Protein AF-A0AAN5R6J2-F1 (afdb_monomer_lite)

Sequence (79 aa):
MNNSESIKKLQEILQELKVTLRNSEEPSNSHLLDKAIAELQYIKENIDCHDSRAKVLEILGMVFNNIPSIVKLLEIFLG

Foldseek 3Di:
DPLLVVLVVVLVLLVVVLVVCVVPDDPVLNVLSVVLSVVSVCCSVPPDRVVCPVVNVVSVVSNCVPPPDVVVVCVSVVD

Structure (mmCIF, N/CA/C/O backbone):
data_AF-A0AAN5R6J2-F1
#
_entry.id   AF-A0AAN5R6J2-F1
#
loop_
_atom_site.group_PDB
_atom_site.id
_atom_site.type_symbol
_atom_site.label_atom_id
_atom_site.label_alt_id
_atom_site.label_comp_id
_atom_site.label_asym_id
_atom_site.label_entity_id
_atom_site.label_seq_id
_atom_site.pdbx_PDB_ins_code
_atom_site.Cartn_x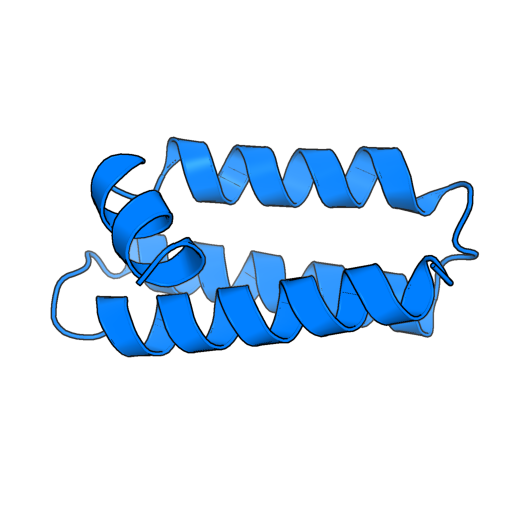
_atom_site.Cartn_y
_atom_site.Cartn_z
_atom_site.occupancy
_atom_site.B_iso_or_equiv
_atom_site.auth_seq_id
_atom_site.auth_comp_id
_atom_site.auth_asym_id
_atom_site.auth_atom_id
_atom_site.pdbx_PDB_model_num
ATOM 1 N N . MET A 1 1 ? -0.445 12.432 -17.024 1.00 52.31 1 MET A N 1
ATOM 2 C CA . MET A 1 1 ? -0.003 12.247 -15.624 1.00 52.31 1 MET A CA 1
ATOM 3 C C . MET A 1 1 ? 1.270 11.435 -15.647 1.00 52.31 1 MET A C 1
ATOM 5 O O . MET A 1 1 ? 1.309 10.443 -16.361 1.00 52.31 1 MET A O 1
ATOM 9 N N . ASN A 1 2 ? 2.312 11.882 -14.948 1.00 66.62 2 ASN A N 1
ATOM 10 C CA . ASN A 1 2 ? 3.560 11.131 -14.863 1.00 66.62 2 ASN A CA 1
ATOM 11 C C . ASN A 1 2 ? 3.321 9.916 -13.951 1.00 66.62 2 ASN A C 1
ATOM 13 O O . ASN A 1 2 ? 2.732 10.063 -12.878 1.00 66.62 2 ASN A O 1
ATOM 17 N N . ASN A 1 3 ? 3.703 8.711 -14.367 1.00 69.81 3 ASN A N 1
ATOM 18 C CA . ASN A 1 3 ? 3.333 7.503 -13.625 1.00 69.81 3 ASN A CA 1
ATOM 19 C C . ASN A 1 3 ? 3.924 7.496 -12.192 1.00 69.81 3 ASN A C 1
ATOM 21 O O . ASN A 1 3 ? 3.281 7.013 -11.263 1.00 69.81 3 ASN A O 1
ATOM 25 N N . SER A 1 4 ? 5.083 8.135 -11.990 1.00 72.75 4 SER A N 1
ATOM 26 C CA . SER A 1 4 ? 5.684 8.377 -10.666 1.00 72.75 4 SER A CA 1
ATOM 27 C C . SER A 1 4 ? 4.764 9.176 -9.726 1.00 72.75 4 SER A C 1
ATOM 29 O O . SER A 1 4 ? 4.607 8.837 -8.554 1.00 72.75 4 SER A O 1
ATOM 31 N N . GLU A 1 5 ? 4.073 10.191 -10.249 1.00 79.62 5 GLU A N 1
ATOM 32 C CA . GLU A 1 5 ? 3.123 11.007 -9.482 1.00 79.62 5 GLU A CA 1
ATOM 33 C C . GLU A 1 5 ? 1.879 10.199 -9.084 1.00 79.62 5 GLU A C 1
ATOM 35 O O . GLU A 1 5 ? 1.337 10.364 -7.993 1.00 79.62 5 GLU A O 1
ATOM 40 N N . SER A 1 6 ? 1.460 9.271 -9.949 1.00 78.56 6 SER A N 1
ATOM 41 C CA . SER A 1 6 ? 0.331 8.372 -9.679 1.00 78.56 6 SER A CA 1
ATOM 42 C C . SER A 1 6 ? 0.674 7.346 -8.596 1.00 78.56 6 SER A C 1
ATOM 44 O O . SER A 1 6 ? -0.142 7.096 -7.714 1.00 78.56 6 SER A O 1
ATOM 46 N N . ILE A 1 7 ? 1.898 6.805 -8.611 1.00 80.19 7 ILE A N 1
ATOM 47 C CA . ILE A 1 7 ? 2.404 5.906 -7.560 1.00 80.19 7 ILE A CA 1
ATOM 48 C C . ILE A 1 7 ? 2.507 6.644 -6.223 1.00 80.19 7 ILE A C 1
ATOM 50 O O . ILE A 1 7 ? 2.116 6.097 -5.195 1.00 80.19 7 ILE A O 1
ATOM 54 N N . LYS A 1 8 ? 2.975 7.898 -6.230 1.00 82.06 8 LYS A N 1
ATOM 55 C CA . LYS A 1 8 ? 3.041 8.722 -5.018 1.00 82.06 8 LYS A CA 1
ATOM 56 C C . LYS A 1 8 ? 1.654 8.937 -4.403 1.00 82.06 8 LYS A C 1
ATOM 58 O O . LYS A 1 8 ? 1.482 8.662 -3.222 1.00 82.06 8 LYS A O 1
ATOM 63 N N . LYS A 1 9 ? 0.667 9.348 -5.207 1.00 83.06 9 LYS A N 1
ATOM 64 C CA . LYS A 1 9 ? -0.723 9.502 -4.739 1.00 83.06 9 LYS A CA 1
ATOM 65 C C . LYS A 1 9 ? -1.288 8.200 -4.187 1.00 83.06 9 LYS A C 1
ATOM 67 O O . LYS A 1 9 ? -1.941 8.199 -3.153 1.00 83.06 9 LYS A O 1
ATOM 72 N N . LEU A 1 10 ? -1.011 7.080 -4.854 1.00 82.62 10 LEU A N 1
ATOM 73 C CA . LEU A 1 10 ? -1.467 5.780 -4.382 1.00 82.62 10 LEU A CA 1
ATOM 74 C C . LEU A 1 10 ? -0.860 5.415 -3.022 1.00 82.62 10 LEU A C 1
ATOM 76 O O . LEU A 1 10 ? -1.547 4.877 -2.160 1.00 82.62 10 LEU A O 1
ATOM 80 N N . GLN A 1 11 ? 0.415 5.737 -2.816 1.00 84.19 11 GLN A N 1
ATOM 81 C CA . GLN A 1 11 ? 1.086 5.521 -1.543 1.00 84.19 11 GLN A CA 1
ATOM 82 C C . GLN A 1 11 ? 0.467 6.360 -0.410 1.00 84.19 11 GLN A C 1
ATOM 84 O O . GLN A 1 11 ? 0.251 5.831 0.679 1.00 84.19 11 GLN A O 1
ATOM 89 N N . GLU A 1 12 ? 0.169 7.637 -0.664 1.00 84.38 12 GLU A N 1
ATOM 90 C CA . GLU A 1 12 ? -0.476 8.549 0.299 1.00 84.38 12 GLU A CA 1
ATOM 91 C C . GLU A 1 12 ? -1.852 8.015 0.726 1.00 84.38 12 GLU A C 1
ATOM 93 O O . GLU A 1 12 ? -2.135 7.868 1.912 1.00 84.38 12 GLU A O 1
ATOM 98 N N . ILE A 1 13 ? -2.651 7.584 -0.245 1.00 82.81 13 ILE A N 1
ATOM 99 C CA . ILE A 1 13 ? -3.966 6.979 -0.021 1.00 82.81 13 ILE A CA 1
ATOM 100 C C . ILE A 1 13 ? -3.878 5.713 0.843 1.00 82.81 13 ILE A C 1
ATOM 102 O O . ILE A 1 13 ? -4.666 5.536 1.770 1.00 82.81 13 ILE A O 1
ATOM 106 N N . LEU A 1 14 ? -2.928 4.809 0.568 1.00 83.12 14 LEU A N 1
ATOM 107 C CA . LEU A 1 14 ? -2.770 3.597 1.383 1.00 83.12 14 LEU A CA 1
ATOM 108 C C . LEU A 1 14 ? -2.342 3.920 2.823 1.00 83.12 14 LEU A C 1
ATOM 110 O O . LEU A 1 14 ? -2.709 3.193 3.747 1.00 83.12 14 LEU A O 1
ATOM 114 N N . GLN A 1 15 ? -1.596 5.007 3.036 1.00 83.62 15 GLN A N 1
ATOM 115 C CA . GLN A 1 15 ? -1.256 5.485 4.379 1.00 83.62 15 GLN A CA 1
ATOM 116 C C . GLN A 1 15 ? -2.480 6.039 5.113 1.00 83.62 15 GLN A C 1
ATOM 118 O O . GLN A 1 15 ? -2.696 5.690 6.274 1.00 83.62 15 GLN A O 1
ATOM 123 N N . GLU A 1 16 ? -3.302 6.852 4.451 1.00 81.38 16 GLU A N 1
ATOM 124 C CA . GLU A 1 16 ? -4.554 7.373 5.018 1.00 81.38 16 GLU A CA 1
ATOM 125 C C . GLU A 1 16 ? -5.519 6.243 5.381 1.00 81.38 16 GLU A C 1
ATOM 127 O O . GLU A 1 16 ? -6.103 6.219 6.468 1.00 81.38 16 GLU A O 1
ATOM 132 N N . LEU A 1 17 ? -5.612 5.246 4.509 1.00 77.12 17 LEU A N 1
ATOM 133 C CA . LEU A 1 17 ? -6.388 4.035 4.720 1.00 77.12 17 LEU A CA 1
ATOM 134 C C . LEU A 1 17 ? -5.893 3.255 5.943 1.00 77.12 17 LEU A C 1
ATOM 136 O O . LEU A 1 17 ? -6.692 2.904 6.810 1.00 77.12 17 LEU A O 1
ATOM 140 N N . LYS A 1 18 ? -4.574 3.075 6.088 1.00 78.06 18 LYS A N 1
ATOM 141 C CA . LYS A 1 18 ? -3.967 2.461 7.280 1.00 78.06 18 LYS A CA 1
ATOM 142 C C . LYS A 1 18 ? -4.310 3.222 8.559 1.00 78.06 18 LYS A C 1
ATOM 144 O O . LYS A 1 18 ? -4.631 2.603 9.571 1.00 78.06 18 LYS A O 1
ATOM 149 N N . VAL A 1 19 ? -4.249 4.553 8.537 1.00 79.12 19 VAL A N 1
ATOM 150 C CA . VAL A 1 19 ? -4.601 5.389 9.697 1.00 79.12 19 VAL A CA 1
ATOM 151 C C . VAL A 1 19 ? -6.078 5.235 10.054 1.00 79.12 19 VAL A C 1
ATOM 153 O O . VAL A 1 19 ? -6.403 5.046 11.225 1.00 79.12 19 VAL A O 1
ATOM 156 N N . THR A 1 20 ? -6.952 5.257 9.050 1.00 74.69 20 THR A N 1
ATOM 157 C CA . THR A 1 20 ? -8.409 5.133 9.206 1.00 74.69 20 THR A CA 1
ATOM 158 C C . THR A 1 20 ? -8.797 3.781 9.798 1.00 74.69 20 THR A C 1
ATOM 160 O O . THR A 1 20 ? -9.669 3.680 10.660 1.00 74.69 20 THR A O 1
ATOM 163 N N . LEU A 1 21 ? -8.106 2.730 9.371 1.00 71.19 21 LEU A N 1
ATOM 164 C CA . LEU A 1 21 ? -8.410 1.357 9.735 1.00 71.19 21 LEU A CA 1
ATOM 165 C C . LEU A 1 21 ? -7.708 0.879 11.014 1.00 71.19 21 LEU A C 1
ATOM 167 O O . LEU A 1 21 ? -8.152 -0.097 11.616 1.00 71.19 21 LEU A O 1
ATOM 171 N N . ARG A 1 22 ? -6.691 1.609 11.498 1.00 70.38 22 ARG A N 1
ATOM 172 C CA . ARG A 1 22 ? -5.885 1.298 12.696 1.00 70.38 22 ARG A CA 1
ATOM 173 C C . ARG A 1 22 ? -6.701 0.952 13.946 1.00 70.38 22 ARG A C 1
ATOM 175 O O . ARG A 1 22 ? -6.239 0.167 14.766 1.00 70.38 22 ARG A O 1
ATOM 182 N N . ASN A 1 23 ? -7.884 1.546 14.099 1.00 61.62 23 ASN A N 1
ATOM 183 C CA . ASN A 1 23 ? -8.758 1.329 15.256 1.00 61.62 23 ASN A CA 1
ATOM 184 C C . ASN A 1 23 ? -9.871 0.296 15.000 1.00 61.62 23 ASN A C 1
ATOM 186 O O . ASN A 1 23 ? -10.585 -0.052 15.937 1.00 61.62 23 ASN A O 1
ATOM 190 N N . SER A 1 24 ? -10.060 -0.152 13.753 1.00 59.78 24 SER A N 1
ATOM 191 C CA . SER A 1 24 ? -11.193 -0.999 13.346 1.00 59.78 24 SER A CA 1
ATOM 192 C C . SER A 1 24 ? -10.803 -2.373 12.800 1.00 59.78 24 SER A C 1
ATOM 194 O O . SER A 1 24 ? -11.693 -3.181 12.549 1.00 59.78 24 SER A O 1
ATOM 196 N N . GLU A 1 25 ? -9.513 -2.637 12.583 1.00 60.72 25 GLU A N 1
ATOM 197 C CA . GLU A 1 25 ? -9.067 -3.814 11.837 1.00 60.72 25 GLU A CA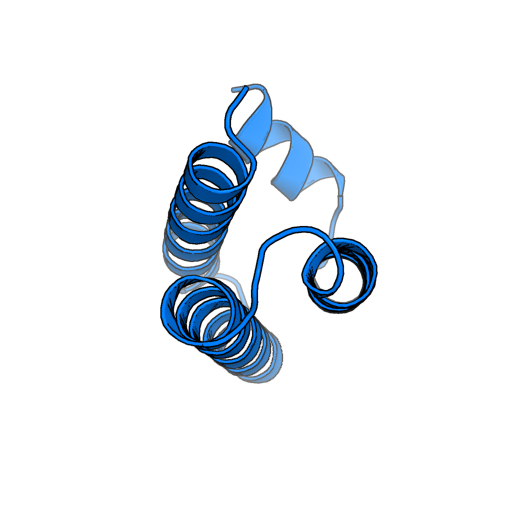 1
ATOM 198 C C . GLU A 1 25 ? -8.328 -4.874 12.648 1.00 60.72 25 GLU A C 1
ATOM 200 O O . GLU A 1 25 ? -7.618 -4.595 13.616 1.00 60.72 25 GLU A O 1
ATOM 205 N N . GLU A 1 26 ? -8.473 -6.113 12.172 1.00 62.53 26 GLU A N 1
ATOM 206 C CA . GLU A 1 26 ? -7.634 -7.234 12.564 1.00 62.53 26 GLU A CA 1
ATOM 207 C C . GLU A 1 26 ? -6.148 -6.940 12.263 1.00 62.53 26 GLU A C 1
ATOM 209 O O . GLU A 1 26 ? -5.822 -6.308 11.251 1.00 62.53 26 GLU A O 1
ATOM 214 N N . PRO A 1 27 ? -5.213 -7.441 13.093 1.00 63.69 27 PRO A N 1
ATOM 215 C CA . PRO A 1 27 ? -3.769 -7.250 12.907 1.00 63.69 27 PRO A CA 1
ATOM 216 C C . PRO A 1 27 ? -3.250 -7.647 11.512 1.00 63.69 27 PRO A C 1
ATOM 218 O O . PRO A 1 27 ? -2.246 -7.109 11.042 1.00 63.69 27 PRO A O 1
ATOM 221 N N . SER A 1 28 ? -3.943 -8.582 10.857 1.00 68.62 28 SER A N 1
ATOM 222 C CA . SER A 1 28 ? -3.687 -9.085 9.505 1.00 68.62 28 SER A CA 1
ATOM 223 C C . SER A 1 28 ? -3.760 -7.990 8.436 1.00 68.62 28 SER A C 1
ATOM 225 O O . SER A 1 28 ? -2.865 -7.908 7.592 1.00 68.62 28 SER A O 1
ATOM 227 N N . ASN A 1 29 ? -4.757 -7.105 8.496 1.00 70.62 29 ASN A N 1
ATOM 228 C CA . ASN A 1 29 ? -4.957 -6.061 7.487 1.00 70.62 29 ASN A CA 1
ATOM 229 C C . ASN A 1 29 ? -3.944 -4.918 7.623 1.00 70.62 29 ASN A C 1
ATOM 231 O O . ASN A 1 29 ? -3.427 -4.423 6.621 1.00 70.62 29 ASN A O 1
ATOM 235 N N . SER A 1 30 ? -3.569 -4.570 8.858 1.00 76.12 30 SER A N 1
ATOM 236 C CA . SER A 1 30 ? -2.503 -3.595 9.126 1.00 76.12 30 SER A CA 1
ATOM 237 C C . SER A 1 30 ? -1.163 -4.046 8.528 1.00 76.12 30 SER A C 1
ATOM 239 O O . SER A 1 30 ? -0.479 -3.265 7.865 1.00 76.12 30 SER A O 1
ATOM 241 N N . HIS A 1 31 ? -0.818 -5.330 8.687 1.00 81.62 31 HIS A N 1
ATOM 242 C CA . HIS A 1 31 ? 0.400 -5.898 8.106 1.00 81.62 31 HIS A CA 1
ATOM 243 C C . HIS A 1 31 ? 0.367 -5.912 6.570 1.00 81.62 31 HIS A C 1
ATOM 245 O O . HIS A 1 31 ? 1.381 -5.658 5.918 1.00 81.62 31 HIS A O 1
ATOM 251 N N . LEU A 1 32 ? -0.803 -6.172 5.982 1.00 83.69 32 LEU A N 1
ATOM 252 C CA . LEU A 1 32 ? -0.989 -6.170 4.533 1.00 83.69 32 LEU A CA 1
ATOM 253 C C . LEU A 1 32 ? -0.833 -4.762 3.946 1.00 83.69 32 LEU A C 1
ATOM 255 O O . LEU A 1 32 ? -0.141 -4.593 2.941 1.00 83.69 32 LEU A O 1
ATOM 259 N N . LEU A 1 33 ? -1.400 -3.748 4.603 1.00 83.19 33 LEU A N 1
ATOM 260 C CA . LEU A 1 33 ? -1.223 -2.344 4.228 1.00 83.19 33 LEU A CA 1
ATOM 261 C C . LEU A 1 33 ? 0.241 -1.906 4.339 1.00 83.19 33 LEU A C 1
ATOM 263 O O . LEU A 1 33 ? 0.747 -1.245 3.434 1.00 83.19 33 LEU A O 1
ATOM 267 N N . ASP A 1 34 ? 0.951 -2.328 5.387 1.00 87.12 34 ASP A N 1
ATOM 268 C CA . ASP A 1 34 ? 2.388 -2.064 5.525 1.00 87.12 34 ASP A CA 1
ATOM 269 C C . ASP A 1 34 ? 3.211 -2.673 4.393 1.00 87.12 34 ASP A C 1
ATOM 271 O O . ASP A 1 34 ? 4.073 -2.006 3.813 1.00 87.12 34 ASP A O 1
ATOM 275 N N . LYS A 1 35 ? 2.908 -3.921 4.028 1.00 88.19 35 LYS A N 1
ATOM 276 C CA . LYS A 1 35 ? 3.548 -4.592 2.898 1.00 88.19 35 LYS A CA 1
ATOM 277 C C . LYS A 1 35 ? 3.269 -3.860 1.582 1.00 88.19 35 LYS A C 1
ATOM 279 O O . LYS A 1 35 ? 4.198 -3.608 0.820 1.00 88.19 35 LYS A O 1
ATOM 284 N N . ALA A 1 36 ? 2.019 -3.470 1.337 1.00 86.69 36 ALA A N 1
ATOM 285 C CA . ALA A 1 36 ? 1.621 -2.748 0.131 1.00 86.69 36 ALA A CA 1
ATOM 286 C C . ALA A 1 36 ? 2.335 -1.390 0.001 1.00 86.69 36 ALA A C 1
ATOM 288 O O . ALA A 1 36 ? 2.838 -1.051 -1.072 1.00 86.69 36 ALA A O 1
ATOM 289 N N . ILE A 1 37 ? 2.443 -0.634 1.098 1.00 88.38 37 ILE A N 1
ATOM 290 C CA . ILE A 1 37 ? 3.158 0.651 1.132 1.00 88.38 37 ILE A CA 1
ATOM 291 C C . ILE A 1 37 ? 4.654 0.449 0.854 1.00 88.38 37 ILE A C 1
ATOM 293 O O . ILE A 1 37 ? 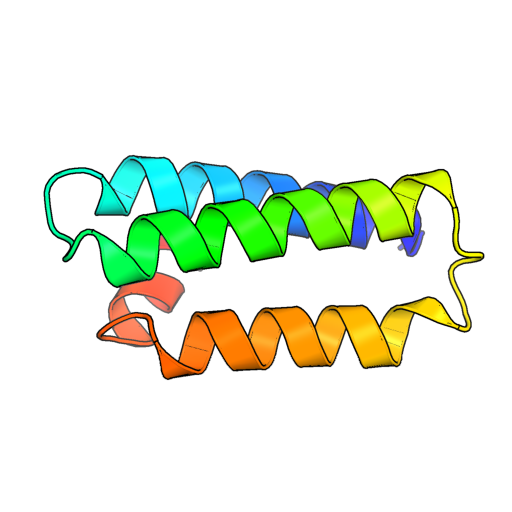5.233 1.196 0.062 1.00 88.38 37 ILE A O 1
ATOM 297 N N . ALA A 1 38 ? 5.280 -0.559 1.470 1.00 89.00 38 ALA A N 1
ATOM 298 C CA . ALA A 1 38 ? 6.696 -0.859 1.266 1.00 89.00 38 ALA A CA 1
ATOM 299 C C . ALA A 1 38 ? 6.999 -1.273 -0.184 1.00 89.00 38 ALA A C 1
ATOM 301 O O . ALA A 1 38 ? 7.984 -0.814 -0.765 1.00 89.00 38 ALA A O 1
ATOM 302 N N . GLU A 1 39 ? 6.139 -2.085 -0.802 1.00 87.75 39 GLU A N 1
ATOM 303 C CA . GLU A 1 39 ? 6.312 -2.491 -2.199 1.00 87.75 39 GLU A CA 1
ATOM 304 C C . GLU A 1 39 ? 6.118 -1.324 -3.178 1.00 87.75 39 GLU A C 1
ATOM 306 O O . GLU A 1 39 ? 6.881 -1.202 -4.138 1.00 87.75 39 GLU A O 1
ATOM 311 N N . LEU A 1 40 ? 5.173 -0.410 -2.922 1.00 85.88 40 LEU A N 1
ATOM 312 C CA . LEU A 1 40 ? 5.030 0.812 -3.726 1.00 85.88 40 LEU A CA 1
ATOM 313 C C . LEU A 1 40 ? 6.236 1.749 -3.588 1.00 85.88 40 LEU A C 1
ATOM 315 O O . LEU A 1 40 ? 6.671 2.327 -4.586 1.00 85.88 40 LEU A O 1
ATOM 319 N N . GLN A 1 41 ? 6.804 1.881 -2.384 1.00 86.25 41 GLN A N 1
ATOM 320 C CA . GLN A 1 41 ? 8.042 2.637 -2.169 1.00 86.25 41 GLN A CA 1
ATOM 321 C C . GLN A 1 41 ? 9.194 2.017 -2.972 1.00 86.25 41 GLN A C 1
ATOM 323 O O . GLN A 1 41 ? 9.897 2.732 -3.686 1.00 86.25 41 GLN A O 1
ATOM 328 N N . TYR A 1 42 ? 9.338 0.689 -2.922 1.00 86.31 42 TYR A N 1
ATOM 329 C CA . TYR A 1 42 ? 10.358 -0.033 -3.678 1.00 86.31 42 TYR A CA 1
ATOM 330 C C . TYR A 1 42 ? 10.208 0.176 -5.188 1.00 86.31 42 TYR A C 1
ATOM 332 O O . TYR A 1 42 ? 11.189 0.481 -5.862 1.00 86.31 42 TYR A O 1
ATOM 340 N N . ILE A 1 43 ? 8.981 0.075 -5.709 1.00 83.88 43 ILE A N 1
ATOM 341 C CA . ILE A 1 43 ? 8.663 0.335 -7.117 1.00 83.88 43 ILE A CA 1
ATOM 342 C C . ILE A 1 43 ? 9.063 1.759 -7.515 1.00 83.88 43 ILE A C 1
ATOM 344 O O . ILE A 1 43 ? 9.694 1.945 -8.551 1.00 83.88 43 ILE A O 1
ATOM 348 N N . LYS A 1 44 ? 8.719 2.755 -6.690 1.00 79.94 44 LYS A N 1
ATOM 349 C CA . LYS A 1 44 ? 9.035 4.167 -6.942 1.00 79.94 44 LYS A CA 1
ATOM 350 C C . LYS A 1 44 ? 10.543 4.423 -7.019 1.00 79.94 44 LYS A C 1
ATOM 352 O O . LYS A 1 44 ? 10.965 5.298 -7.766 1.00 79.94 44 LYS A O 1
ATOM 357 N N . GLU A 1 45 ? 11.330 3.701 -6.226 1.00 82.06 45 GLU A N 1
ATOM 358 C CA . GLU A 1 45 ? 12.779 3.899 -6.104 1.00 82.06 45 GLU A CA 1
ATOM 359 C C . GLU A 1 45 ? 13.605 3.049 -7.081 1.00 82.06 45 GLU A C 1
ATOM 361 O O . GLU A 1 45 ? 14.705 3.458 -7.440 1.00 82.06 45 GLU A O 1
ATOM 366 N N . ASN A 1 46 ? 13.102 1.885 -7.511 1.00 77.62 46 ASN A N 1
ATOM 367 C CA . ASN A 1 46 ? 13.928 0.862 -8.170 1.00 77.62 46 ASN A CA 1
ATOM 368 C C . ASN A 1 46 ? 13.413 0.385 -9.533 1.00 77.62 46 ASN A C 1
ATOM 370 O O . ASN A 1 46 ? 14.142 -0.334 -10.216 1.00 77.62 46 ASN A O 1
ATOM 374 N N . ILE A 1 47 ? 12.180 0.714 -9.936 1.00 70.00 47 ILE A N 1
ATOM 375 C CA . ILE A 1 47 ? 11.581 0.161 -11.159 1.00 70.00 47 ILE A CA 1
ATOM 376 C C . ILE A 1 47 ? 11.154 1.288 -12.093 1.00 70.00 47 ILE A C 1
ATOM 378 O O . ILE A 1 47 ? 10.371 2.165 -11.725 1.00 70.00 47 ILE A O 1
ATOM 382 N N . ASP A 1 48 ? 11.648 1.229 -13.330 1.00 65.81 48 ASP A N 1
ATOM 383 C CA . ASP A 1 48 ? 11.245 2.160 -14.372 1.00 65.81 48 ASP A CA 1
ATOM 384 C C . ASP A 1 48 ? 9.763 1.960 -14.709 1.00 65.81 48 ASP A C 1
ATOM 386 O O . ASP A 1 48 ? 9.231 0.845 -14.729 1.00 65.81 48 ASP A O 1
ATOM 390 N N . CYS A 1 49 ? 9.043 3.057 -14.917 1.00 58.75 49 CYS A N 1
ATOM 391 C CA . CYS A 1 49 ? 7.616 3.065 -14.617 1.00 58.75 49 CYS A CA 1
ATOM 392 C C . CYS A 1 49 ? 6.717 2.299 -15.608 1.00 58.75 49 CYS A C 1
ATOM 394 O O . CYS A 1 49 ? 5.491 2.263 -15.466 1.00 58.75 49 CYS A O 1
ATOM 396 N N . HIS A 1 50 ? 7.322 1.725 -16.640 1.00 59.16 50 HIS A N 1
ATOM 397 C CA . HIS A 1 50 ? 6.652 0.913 -17.639 1.00 59.16 50 HIS A CA 1
ATOM 398 C C . HIS A 1 50 ? 6.475 -0.543 -17.169 1.00 59.16 50 HIS A C 1
ATOM 400 O O . HIS A 1 50 ? 5.414 -1.128 -17.389 1.00 59.16 50 HIS A O 1
ATOM 406 N N . ASP A 1 51 ? 7.448 -1.085 -16.429 1.00 65.25 51 ASP A N 1
ATOM 407 C CA . ASP A 1 51 ? 7.420 -2.463 -15.909 1.00 65.25 51 ASP A CA 1
ATOM 408 C C . ASP A 1 51 ? 6.692 -2.574 -14.562 1.00 65.25 51 ASP A C 1
ATOM 410 O O . ASP A 1 51 ? 6.270 -3.650 -14.137 1.00 65.25 51 ASP A O 1
ATOM 414 N N . SER A 1 52 ? 6.472 -1.443 -13.889 1.00 71.75 52 SER A N 1
ATOM 415 C CA . SER A 1 52 ? 5.853 -1.404 -12.566 1.00 71.75 52 SER A CA 1
ATOM 416 C C . SER A 1 52 ? 4.330 -1.524 -12.566 1.00 71.75 52 SER A C 1
ATOM 418 O O . SER A 1 52 ? 3.746 -1.860 -11.537 1.00 71.75 52 SER A O 1
ATOM 420 N N . ARG A 1 53 ? 3.654 -1.286 -13.697 1.00 77.69 53 ARG A N 1
ATOM 421 C CA . ARG A 1 53 ? 2.184 -1.188 -13.741 1.00 77.69 53 ARG A CA 1
ATOM 422 C C . ARG A 1 53 ? 1.480 -2.480 -13.325 1.00 77.69 53 ARG A C 1
ATOM 424 O O . ARG A 1 53 ? 0.514 -2.418 -12.569 1.00 77.69 53 ARG A O 1
ATOM 431 N N . ALA A 1 54 ? 1.956 -3.633 -13.795 1.00 81.25 54 ALA A N 1
ATOM 432 C CA . ALA A 1 54 ? 1.381 -4.929 -13.425 1.00 81.25 54 ALA A CA 1
ATOM 433 C C . ALA A 1 54 ? 1.500 -5.178 -11.915 1.00 81.25 54 ALA A C 1
ATOM 435 O O . ALA A 1 54 ? 0.543 -5.603 -11.275 1.00 81.25 54 ALA A O 1
ATOM 436 N N . LYS A 1 55 ? 2.648 -4.815 -11.338 1.00 81.56 55 LYS A N 1
ATOM 437 C CA . LYS A 1 55 ? 2.926 -5.005 -9.916 1.00 81.56 55 LYS A CA 1
ATOM 438 C C . LYS A 1 55 ? 2.137 -4.047 -9.026 1.00 81.56 55 LYS A C 1
ATOM 440 O O . LYS A 1 55 ? 1.609 -4.452 -8.000 1.00 81.56 55 LYS A O 1
ATOM 445 N N . VAL A 1 56 ? 1.965 -2.797 -9.458 1.00 82.75 56 VAL A N 1
ATOM 446 C CA . VAL A 1 56 ? 1.077 -1.832 -8.787 1.00 82.75 56 VAL A CA 1
ATOM 447 C C . VAL A 1 56 ? -0.365 -2.349 -8.747 1.00 82.75 56 VAL A C 1
ATOM 449 O O . VAL A 1 56 ? -1.025 -2.248 -7.715 1.00 82.75 56 VAL A O 1
ATOM 452 N N . LEU A 1 57 ? -0.856 -2.932 -9.845 1.00 82.38 57 LEU A N 1
ATOM 453 C CA . LEU A 1 57 ? -2.203 -3.510 -9.899 1.00 82.38 57 LEU A CA 1
ATOM 454 C C . LEU A 1 57 ? -2.346 -4.750 -9.008 1.00 82.38 57 LEU A C 1
ATOM 456 O O . LEU A 1 57 ? -3.379 -4.914 -8.365 1.00 82.38 57 LEU A O 1
ATOM 460 N N . GLU A 1 58 ? -1.318 -5.592 -8.936 1.00 85.25 58 GLU A N 1
ATOM 461 C CA . GLU A 1 58 ? -1.280 -6.747 -8.034 1.00 85.25 58 GLU A CA 1
ATOM 462 C C . GLU A 1 58 ? -1.363 -6.318 -6.560 1.00 85.25 58 GLU A C 1
ATOM 464 O O . GLU A 1 58 ? -2.184 -6.844 -5.806 1.00 85.25 58 GLU A O 1
ATOM 469 N N . ILE A 1 59 ? -0.586 -5.300 -6.167 1.00 84.75 59 ILE A N 1
ATOM 470 C CA . ILE A 1 59 ? -0.616 -4.718 -4.816 1.00 84.75 59 ILE A CA 1
ATOM 471 C C . ILE A 1 59 ? -2.014 -4.186 -4.485 1.00 84.75 59 ILE A C 1
ATOM 473 O O . ILE A 1 59 ? -2.554 -4.477 -3.417 1.00 84.75 59 ILE A O 1
ATOM 477 N N . LEU A 1 60 ? -2.629 -3.452 -5.413 1.00 81.88 60 LEU A N 1
ATOM 478 C CA . LEU A 1 60 ? -3.988 -2.938 -5.243 1.00 81.88 60 LEU A CA 1
ATOM 479 C C . LEU A 1 60 ? -5.020 -4.056 -5.087 1.00 81.88 60 LEU A C 1
ATOM 481 O O . LEU A 1 60 ? -5.868 -3.986 -4.201 1.00 81.88 60 LEU A O 1
ATOM 485 N N . GLY A 1 61 ? -4.928 -5.102 -5.909 1.00 80.94 61 GLY A N 1
ATOM 486 C CA . GLY A 1 61 ? -5.806 -6.266 -5.818 1.00 80.94 61 GLY A CA 1
ATOM 487 C C . GLY A 1 61 ? -5.701 -6.970 -4.464 1.00 80.94 61 GLY A C 1
ATOM 488 O O . GLY A 1 61 ? -6.723 -7.326 -3.879 1.00 80.94 61 GLY A O 1
ATOM 489 N N . MET A 1 62 ? -4.486 -7.114 -3.923 1.00 82.69 62 MET A N 1
ATOM 490 C CA . MET A 1 62 ? -4.284 -7.669 -2.579 1.00 82.69 62 MET A CA 1
ATOM 491 C C . MET A 1 62 ? -4.960 -6.820 -1.501 1.00 82.69 62 MET A C 1
ATOM 493 O O . MET A 1 62 ? -5.645 -7.370 -0.640 1.00 82.69 62 MET A O 1
ATOM 497 N N . VAL A 1 63 ? -4.804 -5.495 -1.558 1.00 79.38 63 VAL A N 1
ATOM 498 C CA . VAL A 1 63 ? -5.418 -4.576 -0.589 1.00 79.38 63 VAL A CA 1
ATOM 499 C C . VAL A 1 63 ? -6.945 -4.633 -0.674 1.00 79.38 63 VAL A C 1
ATOM 501 O O . VAL A 1 63 ? -7.613 -4.829 0.338 1.00 79.38 63 VAL A O 1
ATOM 504 N N . PHE A 1 64 ? -7.516 -4.542 -1.876 1.00 76.44 64 PHE A N 1
ATOM 505 C CA . PHE A 1 64 ? -8.970 -4.536 -2.060 1.00 76.44 64 PHE A CA 1
ATOM 506 C C . PHE A 1 64 ? -9.647 -5.857 -1.693 1.00 76.44 64 PHE A C 1
ATOM 508 O O . PHE A 1 64 ? -10.776 -5.833 -1.214 1.00 76.44 64 PHE A O 1
ATOM 515 N N . ASN A 1 65 ? -8.969 -6.994 -1.863 1.00 75.81 65 ASN A N 1
ATOM 516 C CA . ASN A 1 65 ? -9.512 -8.295 -1.466 1.00 75.81 65 ASN A CA 1
ATOM 517 C C . ASN A 1 65 ? -9.562 -8.502 0.056 1.00 75.81 65 ASN A C 1
ATOM 519 O O . ASN A 1 65 ? -10.318 -9.353 0.516 1.00 75.81 65 ASN A O 1
ATOM 523 N N . ASN A 1 66 ? -8.749 -7.772 0.826 1.00 72.12 66 ASN A N 1
ATOM 524 C CA . ASN A 1 66 ? -8.615 -7.984 2.271 1.00 72.12 66 ASN A CA 1
A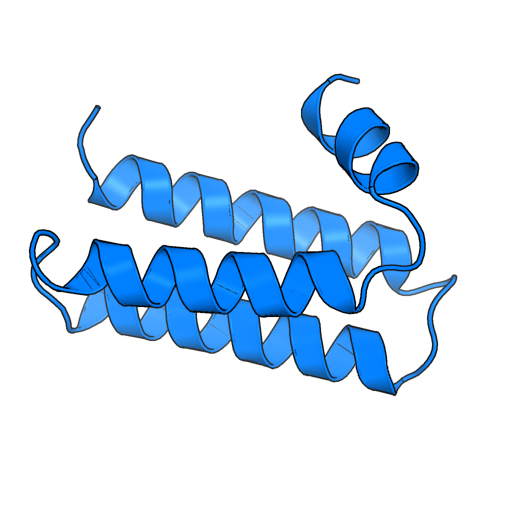TOM 525 C C . ASN A 1 66 ? -9.252 -6.873 3.114 1.00 72.12 66 ASN A C 1
ATOM 527 O O . ASN A 1 66 ? -9.524 -7.079 4.296 1.00 72.12 66 ASN A O 1
ATOM 531 N N . ILE A 1 67 ? -9.534 -5.708 2.527 1.00 69.44 67 ILE A N 1
ATOM 532 C CA . ILE A 1 67 ? -10.256 -4.655 3.241 1.00 69.44 67 ILE A CA 1
ATOM 533 C C . ILE A 1 67 ? -11.749 -5.005 3.288 1.00 69.44 67 ILE A C 1
ATOM 535 O O . ILE A 1 67 ? -12.342 -5.246 2.235 1.00 69.44 67 ILE A O 1
ATOM 539 N N . PRO A 1 68 ? -12.404 -4.975 4.468 1.00 58.56 68 PRO A N 1
ATOM 540 C CA . PRO A 1 68 ? -13.748 -5.530 4.649 1.00 58.56 68 PRO A CA 1
ATOM 541 C C . PRO A 1 68 ? -14.883 -4.855 3.865 1.00 58.56 68 PRO A C 1
ATOM 543 O O . PRO A 1 68 ? -16.029 -5.274 3.997 1.00 58.56 68 PRO A O 1
ATOM 546 N N . SER A 1 69 ? -14.635 -3.802 3.085 1.00 60.03 69 SER A N 1
ATOM 547 C CA . SER A 1 69 ? -15.647 -3.255 2.183 1.00 60.03 69 SER A CA 1
ATOM 548 C C . SER A 1 69 ? -15.051 -2.262 1.191 1.00 60.03 69 SER A C 1
ATOM 550 O O . SER A 1 69 ? -14.491 -1.237 1.583 1.00 60.03 69 SER A O 1
ATOM 552 N N . ILE A 1 70 ? -15.288 -2.504 -0.099 1.00 59.28 70 ILE A N 1
ATOM 553 C CA . ILE A 1 70 ? -15.053 -1.532 -1.174 1.00 59.28 70 ILE A CA 1
ATOM 554 C C . ILE A 1 70 ? -15.836 -0.228 -0.944 1.00 59.28 70 ILE A C 1
ATOM 556 O O . ILE A 1 70 ? -15.427 0.820 -1.423 1.00 59.28 70 ILE A O 1
ATOM 560 N N . VAL A 1 71 ? -16.925 -0.265 -0.166 1.00 55.44 71 VAL A N 1
ATOM 561 C CA . VAL A 1 71 ? -17.715 0.923 0.196 1.00 55.44 71 VAL A CA 1
ATOM 562 C C . VAL A 1 71 ? -16.925 1.851 1.119 1.00 55.44 71 VAL A C 1
ATOM 564 O O . VAL A 1 71 ? -16.921 3.051 0.884 1.00 55.44 71 VAL A O 1
ATOM 567 N N . LYS A 1 72 ? -16.181 1.310 2.097 1.00 58.19 72 LYS A N 1
ATOM 568 C CA . LYS A 1 72 ? -15.299 2.119 2.963 1.00 58.19 72 LYS A CA 1
ATOM 569 C C . LYS A 1 72 ? -14.158 2.752 2.173 1.00 58.19 72 LYS A C 1
ATOM 571 O O . LYS A 1 72 ? -13.756 3.871 2.451 1.00 58.19 72 LYS A O 1
ATOM 576 N N . LEU A 1 73 ? -13.645 2.032 1.176 1.00 60.56 73 LEU A N 1
ATOM 577 C CA . LEU A 1 73 ? -12.675 2.580 0.235 1.00 60.56 73 LEU A CA 1
ATOM 578 C C . LEU A 1 73 ? -13.305 3.718 -0.575 1.00 60.56 73 LEU A C 1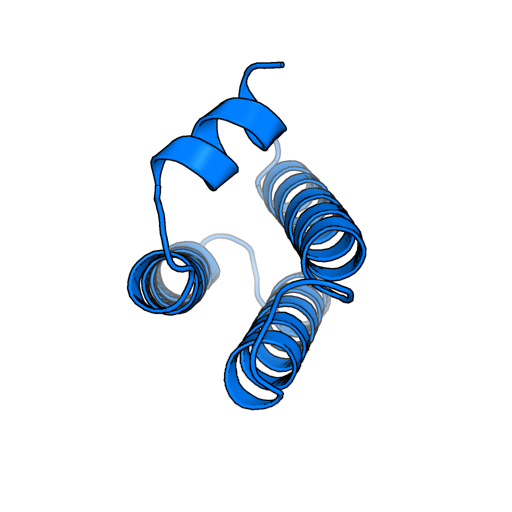
ATOM 580 O O . LEU A 1 73 ? -12.772 4.816 -0.594 1.00 60.56 73 LEU A O 1
ATOM 584 N N . LEU A 1 74 ? -14.471 3.507 -1.183 1.00 58.31 74 LEU A N 1
ATOM 585 C CA . LEU A 1 74 ? -15.150 4.549 -1.957 1.00 58.31 74 LEU A CA 1
ATOM 586 C C . LEU A 1 74 ? -15.488 5.795 -1.122 1.00 58.31 74 LEU A C 1
ATOM 588 O O . LEU A 1 74 ? -15.346 6.894 -1.643 1.00 58.31 74 LEU A O 1
ATOM 592 N N . GLU A 1 75 ? -15.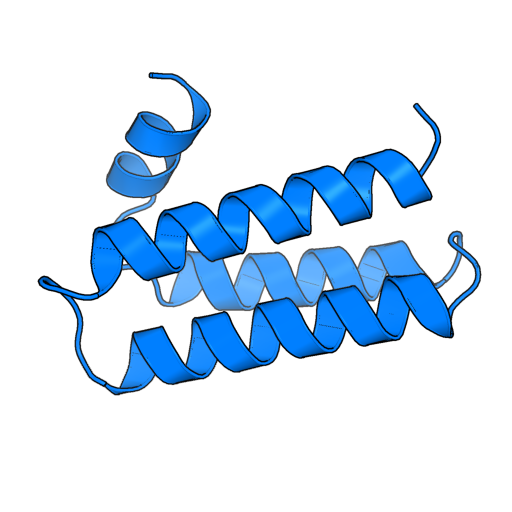850 5.654 0.156 1.00 57.44 75 GLU A N 1
ATOM 593 C CA . GLU A 1 75 ? -16.018 6.795 1.072 1.00 57.44 75 GLU A CA 1
ATOM 594 C C . GLU A 1 75 ? -14.716 7.580 1.296 1.00 57.44 75 GLU A C 1
ATOM 596 O O . GLU A 1 75 ? -14.759 8.801 1.359 1.00 57.44 75 GLU A O 1
ATOM 601 N N . ILE A 1 76 ? -13.560 6.911 1.370 1.00 54.12 76 ILE A N 1
ATOM 602 C CA . ILE A 1 76 ? -12.247 7.562 1.544 1.00 54.12 76 ILE A CA 1
ATOM 603 C C . ILE A 1 76 ? -11.778 8.252 0.252 1.00 54.12 76 ILE A C 1
ATOM 605 O O . ILE A 1 76 ? -11.131 9.291 0.305 1.00 54.12 76 ILE A O 1
ATOM 609 N N . PHE A 1 77 ? -12.080 7.680 -0.917 1.00 50.97 77 PHE A N 1
ATOM 610 C CA . PHE A 1 77 ? -11.614 8.203 -2.208 1.00 50.97 77 PHE A CA 1
ATOM 611 C C . PHE A 1 77 ? -12.547 9.244 -2.851 1.00 50.97 77 PHE A C 1
ATOM 613 O O . PHE A 1 77 ? -12.095 9.994 -3.718 1.00 50.97 77 PHE A O 1
ATOM 620 N N . LEU A 1 78 ? -13.842 9.249 -2.512 1.00 53.06 78 LEU A N 1
ATOM 621 C CA . LEU A 1 78 ? -14.864 10.125 -3.111 1.00 53.06 78 LEU A CA 1
ATOM 622 C C . LEU A 1 78 ? -15.484 11.122 -2.115 1.00 53.06 78 LEU A C 1
ATOM 624 O O . LEU A 1 78 ? -16.342 11.904 -2.528 1.00 53.06 78 LEU A O 1
ATOM 628 N N . GLY A 1 79 ? -15.091 11.062 -0.839 1.00 42.62 79 GLY A N 1
ATOM 629 C CA . GLY A 1 79 ? -15.530 11.959 0.235 1.00 42.62 79 GLY A CA 1
ATOM 630 C C . GLY A 1 79 ? -14.642 13.182 0.388 1.00 42.62 79 GLY A C 1
ATOM 631 O O . GLY A 1 79 ? -13.409 13.004 0.471 1.00 42.62 79 GLY A O 1
#

Radius of gyration: 12.5 Å; chains: 1; bounding box: 32×21×33 Å

Secondary structure (DSSP, 8-state):
--HHHHHHHHHHHHHHHHHHHTTTS-HHHHHHHHHHHHHHHHHHHHS-TTTHHHHHHHHHHHHHHHSS-HHHHHHHHH-

pLDDT: mean 73.83, std 11.24, range [42.62, 89.0]

Organism: Legionella pneumophila (NCBI:txid446)